Protein AF-A0A133NJ30-F1 (afdb_monomer)

Mean predicted aligned error: 3.92 Å

InterPro domains:
  IPR008638 Filamentous haemagglutinin FhaB/tRNA nuclease CdiA-like, TPS domain [PF05860] (6-81)
  IPR011050 Pectin lyase fold/virulence factor [SSF51126] (1-89)
  IPR012334 Pectin lyase fold [G3DSA:2.160.20.10] (1-97)

Nearest PDB structures (foldseek):
  5kkd-assembly1_B  TM=2.694E-01  e=3.404E+00  Proteus mirabilis
  4i84-assembly1_A  TM=3.496E-01  e=7.473E+00  Haemophilus influenzae Rd KW20

pLDDT: mean 90.93, std 6.62, range [60.97, 97.69]

Organism: Fusobacterium nucleatum (NCBI:txid851)

Radius of gyration: 12.82 Å; Cα contacts (8 Å, |Δi|>4): 287; chains: 1; bounding box: 30×23×34 Å

Solvent-accessible surface area (backbone atoms only — not comparable to full-atom values): 4988 Å² total; per-residue (Å²): 100,68,50,76,48,63,70,43,78,47,78,41,43,36,57,45,64,48,99,86,71,46,79,78,44,81,44,57,81,42,64,41,51,48,81,33,56,89,41,41,33,40,41,20,36,26,33,38,39,37,21,50,0,52,66,4,22,36,37,26,64,28,46,39,36,14,68,77,29,51,26,38,39,38,20,34,2,55,71,46,70,64,43,79,47,45,78,37,77,48,79,45,59,34,87,74,135

Secondary structure (DSSP, 8-state):
--EEEEEEEEEESSEEE-TTS-EEEE---S---EE-TTS--EEEEEEEEEE-STT--EEEEEEEEESSSEEEEEESS-EEEEEEE-SEEEEEE----

Sequence (97 aa):
GNVVTNDLKVVTGSSKIDKKGNITEKNAKGDIAIDARNLGGMYANRIKIISTDKGAGVNSDAFIVSKNSKLEITADGKIKVNKVQGKGIDIKGKEYE

Foldseek 3Di:
DEAEEAEEAAEDDDFDADPVRDGPGADQPDQDAAACQVPEEYEYLEAAAYARHAQHEYAYLYEYEHEEDEHEHAHNHDYHYNYYYYPHYHYYYHHDD

Structure (mmCIF, N/CA/C/O backbone):
data_AF-A0A133NJ30-F1
#
_entry.id   AF-A0A133NJ30-F1
#
loop_
_atom_site.group_PDB
_atom_site.id
_atom_site.type_symbol
_atom_site.label_atom_id
_atom_site.label_alt_id
_atom_site.label_comp_id
_atom_site.label_asym_id
_atom_site.label_entity_id
_atom_site.label_seq_id
_atom_site.pdbx_PDB_ins_code
_atom_site.Cartn_x
_atom_site.Cartn_y
_atom_site.Cartn_z
_atom_site.occupancy
_atom_site.B_iso_or_equiv
_atom_site.auth_seq_id
_atom_site.auth_comp_id
_atom_site.auth_asym_id
_atom_site.auth_atom_id
_atom_site.pdbx_PDB_model_num
ATOM 1 N N . GLY A 1 1 ? -12.849 -10.378 -1.437 1.00 85.44 1 GLY A N 1
ATOM 2 C CA . GLY A 1 1 ? -12.404 -10.715 -0.064 1.00 85.44 1 GLY A CA 1
ATOM 3 C C . GLY A 1 1 ? -11.658 -9.541 0.538 1.00 85.44 1 GLY A C 1
ATOM 4 O O . GLY A 1 1 ? -11.174 -8.728 -0.230 1.00 85.44 1 GLY A O 1
ATOM 5 N N . ASN A 1 2 ? -11.577 -9.425 1.865 1.00 91.69 2 ASN A N 1
ATOM 6 C CA . ASN A 1 2 ? -11.006 -8.245 2.531 1.00 91.69 2 ASN A CA 1
ATOM 7 C C . ASN A 1 2 ? -9.643 -8.548 3.159 1.00 91.69 2 ASN A C 1
ATOM 9 O O . ASN A 1 2 ? -9.432 -9.648 3.668 1.00 91.69 2 ASN A O 1
ATOM 13 N N . VAL A 1 3 ? -8.762 -7.549 3.194 1.00 93.12 3 VAL A N 1
ATOM 14 C CA . VAL A 1 3 ? -7.540 -7.581 4.006 1.00 93.12 3 VAL A CA 1
ATOM 15 C C . VAL A 1 3 ? -7.826 -6.850 5.310 1.00 93.12 3 VAL A C 1
ATOM 17 O O . VAL A 1 3 ? -8.142 -5.659 5.297 1.00 93.12 3 VAL A O 1
ATOM 20 N N . VAL A 1 4 ? -7.724 -7.559 6.435 1.00 95.50 4 V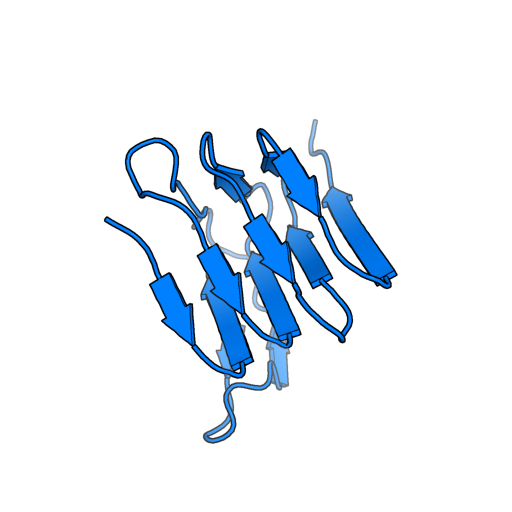AL A N 1
ATOM 21 C CA . VAL A 1 4 ? -7.955 -7.003 7.774 1.00 95.50 4 VAL A CA 1
ATOM 22 C C . VAL A 1 4 ? -6.738 -7.286 8.647 1.00 95.50 4 VAL A C 1
ATOM 24 O O . VAL A 1 4 ? -6.365 -8.438 8.836 1.00 95.50 4 VAL A O 1
ATOM 27 N N . THR A 1 5 ? -6.099 -6.237 9.158 1.00 95.94 5 THR A N 1
ATOM 28 C CA . THR A 1 5 ? -4.871 -6.338 9.969 1.00 95.94 5 THR A CA 1
ATOM 29 C C . THR A 1 5 ? -4.750 -5.140 10.915 1.00 95.94 5 THR A C 1
ATOM 31 O O . THR A 1 5 ? -5.494 -4.171 10.790 1.00 95.94 5 THR A O 1
ATOM 34 N N . ASN A 1 6 ? -3.821 -5.168 11.873 1.00 96.81 6 ASN A N 1
ATOM 35 C CA . ASN A 1 6 ? -3.499 -3.977 12.661 1.00 96.81 6 ASN A CA 1
ATOM 36 C C . ASN A 1 6 ? -2.700 -2.963 11.827 1.00 96.81 6 ASN A C 1
ATOM 38 O O . ASN A 1 6 ? -3.099 -1.810 11.696 1.00 96.81 6 ASN A O 1
ATOM 42 N N . ASP A 1 7 ? -1.622 -3.402 11.187 1.00 95.12 7 ASP A N 1
ATOM 43 C CA . ASP A 1 7 ? -0.796 -2.571 10.314 1.00 95.12 7 ASP A CA 1
ATOM 44 C C . ASP A 1 7 ? -0.723 -3.218 8.931 1.00 95.12 7 ASP A C 1
ATOM 46 O O . ASP A 1 7 ? -0.378 -4.394 8.801 1.00 95.12 7 ASP A O 1
ATOM 50 N N . LEU A 1 8 ? -1.054 -2.448 7.893 1.00 94.75 8 LEU A N 1
ATOM 51 C CA . LEU A 1 8 ? -0.913 -2.860 6.501 1.00 94.75 8 LEU A CA 1
ATOM 52 C C . LEU A 1 8 ? 0.182 -2.027 5.840 1.00 94.75 8 LEU A C 1
ATOM 54 O O . LEU A 1 8 ? 0.038 -0.813 5.695 1.00 94.75 8 LEU A O 1
ATOM 58 N N . LYS A 1 9 ? 1.261 -2.685 5.415 1.00 94.62 9 LYS A N 1
ATOM 59 C CA . LYS A 1 9 ? 2.322 -2.079 4.609 1.00 94.62 9 LYS A CA 1
ATOM 60 C C . LYS A 1 9 ? 2.488 -2.871 3.321 1.00 94.62 9 LYS A C 1
ATOM 62 O O . LYS A 1 9 ? 2.839 -4.045 3.370 1.00 94.62 9 LYS A O 1
ATOM 67 N N . VAL A 1 10 ? 2.257 -2.219 2.190 1.00 92.88 10 VAL A N 1
ATOM 68 C CA . VAL A 1 10 ? 2.446 -2.789 0.854 1.00 92.88 10 VAL A CA 1
ATOM 69 C C . VAL A 1 10 ? 3.502 -1.960 0.141 1.00 92.88 10 VAL A C 1
ATOM 71 O O . VAL A 1 10 ? 3.371 -0.740 0.053 1.00 92.88 10 VAL A O 1
ATOM 74 N N . VAL A 1 11 ? 4.558 -2.615 -0.334 1.00 91.69 11 VAL A N 1
ATOM 75 C CA . VAL A 1 11 ? 5.614 -1.992 -1.137 1.00 91.69 11 VAL A CA 1
ATOM 76 C C . VAL A 1 11 ? 5.749 -2.789 -2.425 1.00 91.69 11 VAL A C 1
ATOM 78 O O . VAL A 1 11 ? 5.970 -3.997 -2.369 1.00 91.69 11 VAL A O 1
ATOM 81 N N . THR A 1 12 ? 5.599 -2.121 -3.563 1.00 89.69 12 THR A N 1
ATOM 82 C CA . THR A 1 12 ? 5.785 -2.695 -4.898 1.00 89.69 12 THR A CA 1
ATOM 83 C C . THR A 1 12 ? 6.781 -1.873 -5.700 1.00 89.69 12 THR A C 1
ATOM 85 O O . THR A 1 12 ? 7.060 -0.711 -5.388 1.00 89.69 12 THR A O 1
ATOM 88 N N . GLY A 1 13 ? 7.308 -2.495 -6.748 1.00 89.19 13 GLY A N 1
ATOM 89 C CA . GLY A 1 13 ? 8.359 -1.925 -7.570 1.00 89.19 13 GLY A CA 1
ATOM 90 C C . GLY A 1 13 ? 9.759 -2.237 -7.064 1.00 89.19 13 GLY A C 1
ATOM 91 O O . GLY A 1 13 ? 9.979 -2.942 -6.075 1.00 89.19 13 GLY A O 1
ATOM 92 N N . SER A 1 14 ? 10.725 -1.717 -7.797 1.00 89.44 14 SER A N 1
ATOM 93 C CA . SER A 1 14 ? 12.139 -2.001 -7.645 1.00 89.44 14 SER A CA 1
ATOM 94 C C . SER A 1 14 ? 12.726 -1.154 -6.512 1.00 89.44 14 SER A C 1
ATOM 96 O O . SER A 1 14 ? 12.995 0.041 -6.649 1.00 89.44 14 SER A O 1
ATOM 98 N N . SER A 1 15 ? 12.912 -1.777 -5.349 1.00 88.75 15 SER A N 1
ATOM 99 C CA . SER A 1 15 ? 13.471 -1.157 -4.142 1.00 88.75 15 SER A CA 1
ATOM 100 C C . SER A 1 15 ? 14.261 -2.169 -3.314 1.00 88.75 15 SER A C 1
ATOM 102 O O . SER A 1 15 ? 13.936 -3.355 -3.304 1.00 88.75 15 SER A O 1
ATOM 104 N N . LYS A 1 16 ? 15.271 -1.707 -2.565 1.00 89.88 16 LYS A N 1
ATOM 105 C CA . LYS A 1 16 ? 15.881 -2.509 -1.492 1.00 89.88 16 LYS A CA 1
ATOM 106 C C . LYS A 1 16 ? 15.069 -2.333 -0.217 1.00 89.88 16 LYS A C 1
ATOM 108 O O . LYS A 1 16 ? 14.755 -1.207 0.175 1.00 89.88 16 LYS A O 1
ATOM 113 N N . ILE A 1 17 ? 14.729 -3.454 0.410 1.00 90.50 17 ILE A N 1
ATOM 114 C CA . ILE A 1 17 ? 13.869 -3.502 1.590 1.00 90.50 17 ILE A CA 1
ATOM 115 C C . ILE A 1 17 ? 14.614 -4.224 2.716 1.00 90.50 17 ILE A C 1
ATOM 117 O O . ILE A 1 17 ? 15.164 -5.305 2.508 1.00 90.50 17 ILE A O 1
ATOM 121 N N . ASP A 1 18 ? 14.660 -3.621 3.905 1.00 91.75 18 ASP A N 1
ATOM 122 C CA . ASP A 1 18 ? 15.240 -4.259 5.090 1.00 91.75 18 ASP A CA 1
ATOM 123 C C . ASP A 1 18 ? 14.320 -5.357 5.668 1.00 91.75 18 ASP A C 1
ATOM 125 O O . ASP A 1 18 ? 13.155 -5.503 5.297 1.00 91.75 18 ASP A O 1
ATOM 129 N N . LYS A 1 19 ? 14.810 -6.121 6.653 1.00 89.12 19 LYS A N 1
ATOM 130 C CA . LYS A 1 19 ? 14.007 -7.161 7.332 1.00 89.12 19 LYS A CA 1
ATOM 131 C C . LYS A 1 19 ? 12.774 -6.617 8.074 1.00 89.12 19 LYS A C 1
ATOM 133 O O . LYS A 1 19 ? 11.909 -7.393 8.460 1.00 89.12 19 LYS A O 1
ATOM 138 N N . LYS A 1 20 ? 12.698 -5.303 8.302 1.00 86.25 20 LYS A N 1
ATOM 139 C CA . LYS A 1 20 ? 11.571 -4.603 8.940 1.00 86.25 20 LYS A CA 1
ATOM 140 C C . LYS A 1 20 ? 10.596 -4.031 7.896 1.00 86.25 20 LYS A C 1
ATOM 142 O O . LYS A 1 20 ? 9.653 -3.324 8.252 1.00 86.25 20 LYS A O 1
ATOM 147 N N . GLY A 1 21 ? 10.814 -4.313 6.611 1.00 83.81 21 GLY A N 1
ATOM 148 C CA . GLY A 1 21 ? 9.978 -3.856 5.510 1.00 83.81 21 GLY A CA 1
ATOM 149 C C . GLY A 1 21 ? 10.214 -2.400 5.103 1.00 83.81 21 GLY A C 1
ATOM 150 O O . GLY A 1 21 ? 9.368 -1.830 4.417 1.00 83.81 21 GLY A O 1
ATOM 151 N N . ASN A 1 22 ? 11.272 -1.728 5.565 1.00 89.38 22 ASN A N 1
ATOM 152 C CA . ASN A 1 22 ? 11.579 -0.338 5.209 1.00 89.38 22 ASN A CA 1
ATOM 153 C C . ASN A 1 22 ? 12.369 -0.249 3.911 1.00 89.38 22 ASN A C 1
ATOM 155 O O . ASN A 1 22 ? 13.270 -1.045 3.676 1.00 89.38 22 ASN A O 1
ATOM 159 N N . ILE A 1 23 ? 12.054 0.766 3.108 1.00 89.81 23 ILE A N 1
ATOM 160 C CA . ILE A 1 23 ? 12.793 1.072 1.886 1.00 89.81 23 ILE A CA 1
ATOM 161 C C . ILE A 1 23 ? 14.123 1.709 2.287 1.00 89.81 23 ILE A C 1
ATOM 163 O O . ILE A 1 23 ? 14.125 2.774 2.906 1.00 89.81 23 ILE A O 1
ATOM 167 N N . THR A 1 24 ? 15.230 1.065 1.933 1.00 91.94 24 THR A N 1
ATOM 168 C CA . THR A 1 24 ? 16.592 1.575 2.157 1.00 91.94 24 THR A CA 1
ATOM 169 C C . THR A 1 24 ? 17.189 2.199 0.899 1.00 91.94 24 THR A C 1
ATOM 171 O O . THR A 1 24 ? 18.060 3.055 0.996 1.00 91.94 24 THR A O 1
ATOM 174 N N . GLU A 1 25 ? 16.688 1.824 -0.279 1.00 88.69 25 GLU A N 1
ATOM 175 C CA . GLU A 1 25 ? 17.108 2.362 -1.573 1.00 88.69 25 GLU A CA 1
ATOM 176 C C . GLU A 1 25 ? 15.963 2.215 -2.584 1.00 88.69 25 GLU A C 1
ATOM 178 O O . GLU A 1 25 ? 15.330 1.157 -2.639 1.00 88.69 25 GLU A O 1
ATOM 183 N N . LYS A 1 26 ? 15.697 3.253 -3.386 1.00 82.75 26 LYS A N 1
ATOM 184 C CA . LYS A 1 26 ? 14.716 3.208 -4.484 1.00 82.75 26 LYS A CA 1
ATOM 185 C C . LYS A 1 26 ? 15.445 3.031 -5.809 1.00 82.75 26 LYS A C 1
ATOM 187 O O . LYS A 1 26 ? 16.326 3.826 -6.120 1.00 82.75 26 LYS A O 1
ATOM 192 N N . ASN A 1 27 ? 15.037 2.048 -6.601 1.00 79.00 27 ASN A N 1
ATOM 193 C CA . ASN A 1 27 ? 15.614 1.749 -7.906 1.00 79.00 27 ASN A CA 1
ATOM 194 C C . ASN A 1 27 ? 14.521 1.802 -8.976 1.00 79.00 27 ASN A C 1
ATOM 196 O O . ASN A 1 27 ? 14.120 0.765 -9.468 1.00 79.00 27 ASN A O 1
ATOM 200 N N . ALA A 1 28 ? 14.032 2.991 -9.341 1.00 73.62 28 ALA A N 1
ATOM 201 C CA . ALA A 1 28 ? 12.877 3.191 -10.232 1.00 73.62 28 ALA A CA 1
ATOM 202 C C . ALA A 1 28 ? 13.147 2.810 -11.711 1.00 73.62 28 ALA A C 1
ATOM 204 O O . ALA A 1 28 ? 13.187 3.671 -12.589 1.00 73.62 28 ALA A O 1
ATOM 205 N N . LYS A 1 29 ? 13.396 1.524 -11.975 1.00 75.19 29 LYS A N 1
ATOM 206 C CA . LYS A 1 29 ? 13.713 0.960 -13.298 1.00 75.19 29 LYS A CA 1
ATOM 207 C C . LYS A 1 29 ? 12.645 -0.003 -13.833 1.00 75.19 29 LYS A C 1
ATOM 209 O O . LYS A 1 29 ? 12.828 -0.513 -14.933 1.00 75.19 29 LYS A O 1
ATOM 214 N N . GLY A 1 30 ? 11.588 -0.281 -13.070 1.00 74.94 30 GLY A N 1
ATOM 215 C CA . GLY A 1 30 ? 10.457 -1.102 -13.512 1.00 74.94 30 GLY A CA 1
ATOM 216 C C . GLY A 1 30 ? 9.159 -0.304 -13.616 1.00 74.94 30 GLY A C 1
ATOM 217 O O . GLY A 1 30 ? 9.164 0.895 -13.340 1.00 74.94 30 GLY A O 1
ATOM 218 N N . ASP A 1 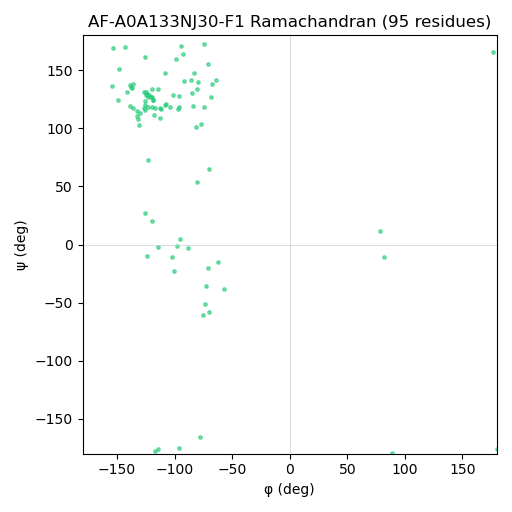31 ? 8.073 -1.017 -13.937 1.00 79.56 31 ASP A N 1
ATOM 219 C CA . ASP A 1 31 ? 6.708 -0.491 -14.116 1.00 79.56 31 ASP A CA 1
ATOM 220 C C . ASP A 1 31 ? 5.673 -1.226 -13.224 1.00 79.56 31 ASP A C 1
ATOM 222 O O . ASP A 1 31 ? 4.494 -1.355 -13.569 1.00 79.56 31 ASP A O 1
ATOM 226 N N . ILE A 1 32 ? 6.087 -1.780 -12.075 1.00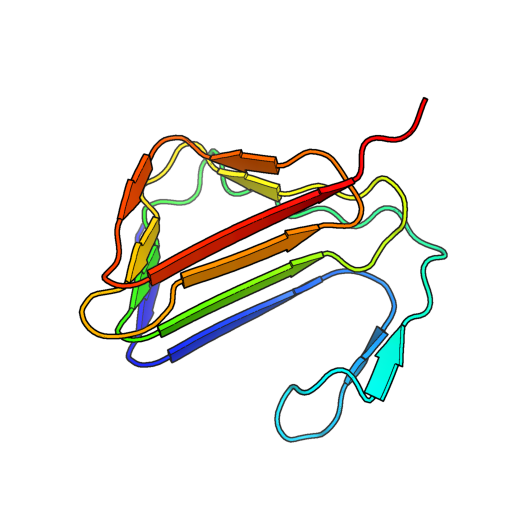 85.00 32 ILE A N 1
ATOM 227 C CA . ILE A 1 32 ? 5.212 -2.640 -11.255 1.00 85.00 32 ILE A CA 1
ATOM 228 C C . ILE A 1 32 ? 4.199 -1.813 -10.450 1.00 85.00 32 ILE A C 1
ATOM 230 O O . ILE A 1 32 ? 4.514 -1.262 -9.391 1.00 85.00 32 ILE A O 1
ATOM 234 N N . ALA A 1 33 ? 2.950 -1.804 -10.918 1.00 85.81 33 ALA A N 1
ATOM 235 C CA . ALA A 1 33 ? 1.813 -1.149 -10.273 1.00 85.81 33 ALA A CA 1
ATOM 236 C C . ALA A 1 33 ? 1.016 -2.079 -9.333 1.00 85.81 33 ALA A C 1
ATOM 238 O O . ALA A 1 33 ? 1.100 -3.306 -9.408 1.00 85.81 33 ALA A O 1
ATOM 239 N N . ILE A 1 34 ? 0.186 -1.481 -8.474 1.00 88.19 34 ILE A N 1
ATOM 240 C CA . ILE A 1 34 ? -0.811 -2.200 -7.666 1.00 88.19 34 ILE A CA 1
ATOM 241 C C . ILE A 1 34 ? -2.162 -2.126 -8.376 1.00 88.19 34 ILE A C 1
ATOM 243 O O . ILE A 1 34 ? -2.732 -1.041 -8.480 1.00 88.19 34 ILE A O 1
ATOM 247 N N . ASP A 1 35 ? -2.705 -3.268 -8.800 1.00 89.12 35 ASP A N 1
ATOM 248 C CA . ASP A 1 35 ? -4.091 -3.385 -9.267 1.00 89.12 35 ASP A CA 1
ATOM 249 C C . ASP A 1 35 ? -4.908 -4.244 -8.297 1.00 89.12 35 ASP A C 1
ATOM 251 O O . ASP A 1 35 ? -4.726 -5.454 -8.170 1.00 89.12 35 ASP A O 1
ATOM 255 N N . ALA A 1 36 ? -5.801 -3.575 -7.584 1.00 83.31 36 ALA A N 1
ATOM 256 C CA . ALA A 1 36 ? -6.685 -4.111 -6.570 1.00 83.31 36 ALA A CA 1
ATOM 257 C C . ALA A 1 36 ? -8.163 -3.891 -6.930 1.00 83.31 36 ALA A C 1
ATOM 259 O O . ALA A 1 36 ? -9.016 -3.948 -6.049 1.00 83.31 36 ALA A O 1
ATOM 260 N N . ARG A 1 37 ? -8.498 -3.644 -8.207 1.00 86.69 37 ARG A N 1
ATOM 261 C CA . ARG A 1 37 ? -9.888 -3.394 -8.644 1.00 86.69 37 ARG A CA 1
ATOM 262 C C . ARG A 1 37 ? -10.855 -4.523 -8.300 1.00 86.69 37 ARG A C 1
ATOM 264 O O . ARG A 1 37 ? -11.974 -4.268 -7.873 1.00 86.69 37 ARG A O 1
ATOM 271 N N . ASN A 1 38 ? -10.388 -5.763 -8.427 1.00 84.50 38 ASN A N 1
ATOM 272 C CA . ASN A 1 38 ? -11.172 -6.962 -8.116 1.00 84.50 38 ASN A CA 1
ATOM 273 C C . ASN A 1 38 ? -10.874 -7.521 -6.715 1.00 84.50 38 ASN A C 1
ATOM 275 O O . ASN A 1 38 ? -11.448 -8.534 -6.306 1.00 84.50 38 ASN A O 1
ATOM 279 N N . LEU A 1 39 ? -9.957 -6.889 -5.978 1.00 78.38 39 LEU A N 1
ATOM 280 C CA . LEU A 1 39 ? -9.702 -7.217 -4.582 1.00 78.38 39 LEU A CA 1
ATOM 281 C C . LEU A 1 39 ? -10.735 -6.472 -3.729 1.00 78.38 39 LEU A C 1
ATOM 283 O O . LEU A 1 39 ? -11.204 -5.403 -4.101 1.00 78.38 39 LEU A O 1
ATOM 287 N N . GLY A 1 40 ? -11.156 -7.052 -2.605 1.00 86.56 40 GLY A N 1
ATOM 288 C CA . GLY A 1 40 ? -12.074 -6.352 -1.702 1.00 86.56 40 GLY A CA 1
ATOM 289 C C . GLY A 1 40 ? -11.346 -5.311 -0.853 1.00 86.56 40 GLY A C 1
ATOM 290 O O . GLY A 1 40 ? -10.210 -4.929 -1.127 1.00 86.56 40 GLY A O 1
ATOM 291 N N . GLY A 1 41 ? -12.018 -4.827 0.190 1.00 94.19 41 GLY A N 1
ATOM 292 C CA . GLY A 1 41 ? -11.531 -3.683 0.954 1.00 94.19 41 GLY A CA 1
ATOM 293 C C . GLY A 1 41 ? -10.307 -3.987 1.820 1.00 94.19 41 GLY A C 1
ATOM 294 O O . GLY A 1 41 ? -10.079 -5.116 2.262 1.00 94.19 41 GLY A O 1
ATOM 295 N N . MET A 1 42 ? -9.543 -2.937 2.100 1.00 95.56 42 MET A N 1
ATOM 296 C CA . MET A 1 42 ? -8.404 -2.941 3.011 1.00 95.56 42 MET A CA 1
ATOM 297 C C . MET A 1 42 ? -8.780 -2.187 4.283 1.00 95.56 42 MET A C 1
ATOM 299 O O . MET A 1 42 ? -9.104 -1.002 4.230 1.00 95.56 42 MET A O 1
ATOM 303 N N . TYR A 1 43 ? -8.718 -2.857 5.430 1.00 96.31 43 TYR A N 1
ATOM 304 C CA . TYR A 1 43 ? -9.115 -2.295 6.719 1.00 96.31 43 TYR A CA 1
ATOM 305 C C . TYR A 1 43 ? -8.010 -2.522 7.746 1.00 96.31 43 TYR A C 1
ATOM 307 O O . TYR A 1 43 ? -7.749 -3.659 8.140 1.00 96.31 43 TYR A O 1
ATOM 315 N N . ALA A 1 44 ? -7.372 -1.447 8.209 1.00 97.06 44 ALA A N 1
ATOM 316 C CA . ALA A 1 44 ? -6.324 -1.551 9.221 1.00 97.06 44 ALA A CA 1
ATOM 317 C C . ALA A 1 44 ? -6.334 -0.402 10.229 1.00 97.06 44 ALA A C 1
ATOM 319 O O . ALA A 1 44 ? -7.054 0.582 10.071 1.00 97.06 44 ALA A O 1
ATOM 320 N N . ASN A 1 45 ? -5.549 -0.516 11.301 1.00 97.00 45 ASN A N 1
ATOM 321 C CA . ASN A 1 45 ? -5.304 0.613 12.196 1.00 97.00 45 ASN A CA 1
ATOM 322 C C . ASN A 1 45 ? -4.384 1.657 11.547 1.00 97.00 45 ASN A C 1
ATOM 324 O O . ASN A 1 45 ? -4.599 2.848 11.766 1.00 97.00 45 ASN A O 1
ATOM 328 N N . ARG A 1 46 ? -3.403 1.208 10.752 1.00 96.12 46 ARG A N 1
ATOM 329 C CA . ARG A 1 46 ? -2.494 2.021 9.929 1.00 96.12 46 ARG A CA 1
ATOM 330 C C . ARG A 1 46 ? -2.341 1.384 8.549 1.00 96.12 46 ARG A C 1
ATOM 332 O O . ARG A 1 46 ? -2.166 0.171 8.456 1.00 96.12 46 ARG A O 1
ATOM 339 N N . ILE A 1 47 ? -2.356 2.199 7.494 1.00 96.81 47 ILE A N 1
ATOM 340 C CA . ILE A 1 47 ? -2.162 1.740 6.111 1.00 96.81 47 ILE A CA 1
ATOM 341 C C . ILE A 1 47 ? -1.041 2.545 5.457 1.00 96.81 47 ILE A C 1
ATOM 343 O O . ILE A 1 47 ? -1.050 3.774 5.508 1.00 96.81 47 ILE A O 1
ATOM 347 N N . LYS A 1 48 ? -0.100 1.852 4.813 1.00 96.00 48 LYS A N 1
ATOM 348 C CA . LYS A 1 48 ? 0.934 2.444 3.964 1.00 96.00 48 LYS A CA 1
ATOM 349 C C . LYS A 1 48 ? 1.086 1.643 2.676 1.00 96.00 48 LYS A C 1
ATOM 351 O O . LYS A 1 48 ? 1.463 0.476 2.717 1.00 96.00 48 LYS A O 1
ATOM 356 N N . ILE A 1 49 ? 0.818 2.278 1.545 1.00 95.31 49 ILE A N 1
ATOM 357 C CA . ILE A 1 49 ? 0.928 1.694 0.209 1.00 95.31 49 ILE A CA 1
ATOM 358 C C . ILE A 1 49 ? 1.973 2.494 -0.566 1.00 95.31 49 ILE A C 1
ATOM 360 O O . ILE A 1 49 ? 1.873 3.716 -0.652 1.00 95.31 49 ILE A O 1
ATOM 364 N N . ILE A 1 50 ? 2.997 1.822 -1.089 1.00 94.00 50 ILE A N 1
ATOM 365 C CA . ILE A 1 50 ? 4.128 2.459 -1.765 1.00 94.00 50 ILE A CA 1
ATOM 366 C C . ILE A 1 50 ? 4.408 1.743 -3.086 1.00 94.00 50 ILE A C 1
ATOM 368 O O . ILE A 1 50 ? 4.846 0.599 -3.069 1.00 94.00 50 ILE A O 1
ATOM 372 N N . SER A 1 51 ? 4.214 2.439 -4.203 1.00 92.81 51 SER A N 1
ATOM 373 C CA . SER A 1 51 ? 4.704 2.037 -5.525 1.00 92.81 51 SER A CA 1
ATOM 374 C C . SER A 1 51 ? 5.928 2.886 -5.874 1.00 92.81 51 SER A C 1
ATOM 376 O O . SER A 1 51 ? 5.842 4.118 -5.881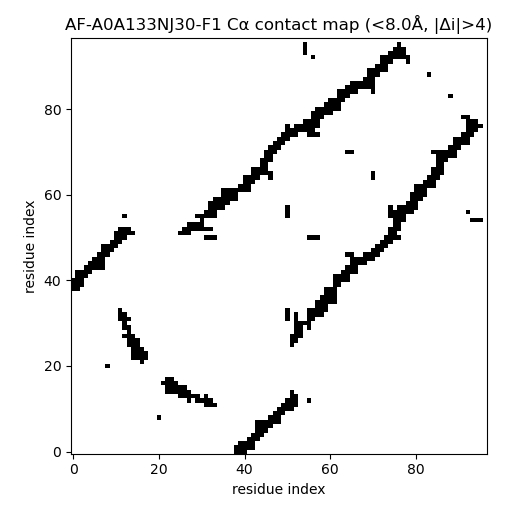 1.00 92.81 51 SER A O 1
ATOM 378 N N . THR A 1 52 ? 7.090 2.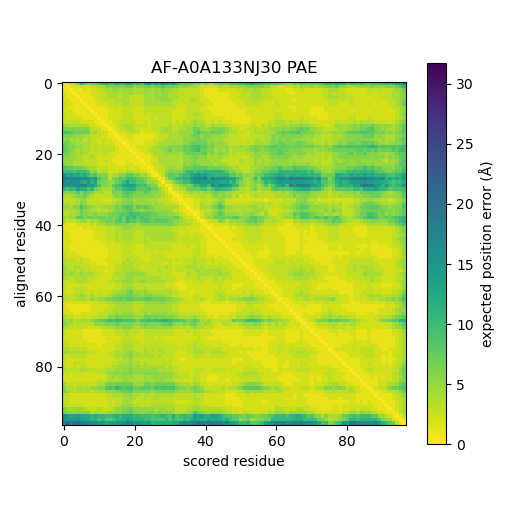258 -6.071 1.00 91.56 52 THR A N 1
ATOM 379 C CA . THR A 1 52 ? 8.370 2.978 -6.251 1.00 91.56 52 THR A CA 1
ATOM 380 C C . THR A 1 52 ? 8.862 3.071 -7.686 1.00 91.56 52 THR A C 1
ATOM 382 O O . THR A 1 52 ? 9.839 3.769 -7.941 1.00 91.56 52 THR A O 1
ATOM 385 N N . ASP A 1 53 ? 8.233 2.330 -8.584 1.00 91.50 53 ASP A N 1
ATOM 386 C CA . ASP A 1 53 ? 8.600 2.237 -9.989 1.00 91.50 53 ASP A CA 1
ATOM 387 C C . ASP A 1 53 ? 8.081 3.445 -10.775 1.00 91.50 53 ASP A C 1
ATOM 389 O O . ASP A 1 53 ? 6.972 3.914 -10.524 1.00 91.50 53 ASP A O 1
ATOM 393 N N . LYS A 1 54 ? 8.891 3.972 -11.702 1.00 90.38 54 LYS A N 1
ATOM 394 C CA . LYS A 1 54 ? 8.564 5.180 -12.471 1.00 90.38 54 LYS A CA 1
ATOM 395 C C . LYS A 1 54 ? 7.396 4.873 -13.411 1.00 90.38 54 LYS A C 1
ATOM 397 O O . LYS A 1 54 ? 7.467 3.9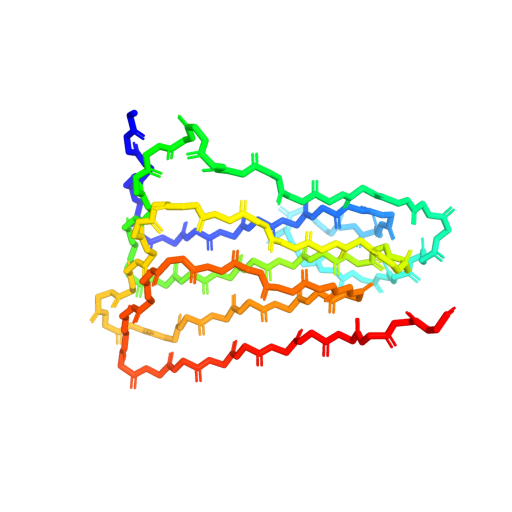35 -14.182 1.00 90.38 54 LYS A O 1
ATOM 402 N N . GLY A 1 55 ? 6.336 5.669 -13.371 1.00 88.75 55 GLY A N 1
ATOM 403 C CA . GLY A 1 55 ? 5.092 5.410 -14.102 1.00 88.75 55 GLY A CA 1
ATOM 404 C C . GLY A 1 55 ? 4.143 4.421 -13.410 1.00 88.75 55 GLY A C 1
ATOM 405 O O . GLY A 1 55 ? 2.977 4.327 -13.800 1.00 88.75 55 GLY A O 1
ATOM 406 N N . ALA A 1 56 ? 4.575 3.724 -12.354 1.00 91.06 56 ALA A N 1
ATOM 407 C CA . ALA A 1 56 ? 3.783 2.684 -11.713 1.00 91.06 56 ALA A CA 1
ATOM 408 C C . ALA A 1 56 ? 2.793 3.240 -10.681 1.00 91.06 56 ALA A C 1
ATOM 410 O O . ALA A 1 56 ? 3.156 3.827 -9.657 1.00 91.06 56 ALA A O 1
ATOM 411 N N . GLY A 1 57 ? 1.510 2.997 -10.938 1.00 93.31 57 GLY A N 1
ATOM 412 C CA . GLY A 1 57 ? 0.397 3.523 -10.158 1.00 93.31 57 GLY A CA 1
ATOM 413 C C . GLY A 1 57 ? -0.174 2.604 -9.073 1.00 93.31 57 GLY A C 1
ATOM 414 O O . GLY A 1 57 ? 0.294 1.493 -8.822 1.00 93.31 57 GLY A O 1
ATOM 415 N N . VAL A 1 58 ? -1.256 3.079 -8.457 1.00 94.81 58 VAL A N 1
ATOM 416 C CA . VAL A 1 58 ? -2.134 2.304 -7.565 1.00 94.81 58 VAL A CA 1
ATOM 417 C C . VAL A 1 58 ? -3.555 2.407 -8.101 1.00 94.81 58 VAL A C 1
ATOM 419 O O . VAL A 1 58 ? -4.033 3.510 -8.336 1.00 94.81 58 VAL A O 1
ATOM 422 N N . ASN A 1 59 ? -4.241 1.284 -8.277 1.00 94.88 59 ASN A N 1
ATOM 423 C CA . ASN A 1 59 ? -5.594 1.219 -8.816 1.00 94.88 59 ASN A CA 1
ATOM 424 C C . ASN A 1 59 ? -6.466 0.311 -7.941 1.00 94.88 59 ASN A C 1
ATOM 426 O O . ASN A 1 59 ? -6.247 -0.892 -7.898 1.00 94.88 59 ASN A O 1
ATOM 430 N N . SER A 1 60 ? -7.437 0.867 -7.220 1.00 93.56 60 SER A N 1
ATOM 431 C CA . SER A 1 60 ? -8.322 0.124 -6.317 1.00 93.56 60 SER A CA 1
ATOM 432 C C . SER A 1 60 ? -9.755 0.625 -6.428 1.00 93.56 60 SER A C 1
ATOM 434 O O . SER A 1 60 ? -10.048 1.763 -6.066 1.00 93.56 60 SER A O 1
ATOM 436 N N . ASP A 1 61 ? -10.674 -0.256 -6.815 1.00 93.56 61 ASP A N 1
ATOM 437 C CA . ASP A 1 61 ? -12.110 0.048 -6.822 1.00 93.56 61 ASP A CA 1
ATOM 438 C C . ASP A 1 61 ? -12.777 -0.276 -5.463 1.00 93.56 61 ASP A C 1
ATOM 440 O O . ASP A 1 61 ? -13.952 0.021 -5.245 1.00 93.56 61 ASP A O 1
ATOM 444 N N . ALA A 1 62 ? -12.018 -0.821 -4.504 1.00 92.44 62 ALA A N 1
ATOM 445 C CA . ALA A 1 62 ? -12.481 -1.134 -3.155 1.00 92.44 62 ALA A CA 1
ATOM 446 C C . ALA A 1 62 ? -12.204 -0.025 -2.122 1.00 92.44 62 ALA A C 1
ATOM 448 O O . ALA A 1 62 ? -11.487 0.945 -2.378 1.00 92.44 62 ALA A O 1
ATOM 449 N N . PHE A 1 63 ? -12.782 -0.181 -0.925 1.00 95.00 63 PHE A N 1
ATOM 450 C CA . PHE A 1 63 ? -12.615 0.758 0.187 1.00 95.00 63 PHE A CA 1
ATOM 451 C C . PHE A 1 63 ? -11.290 0.526 0.914 1.00 95.00 63 PHE A C 1
ATOM 453 O O . PHE A 1 63 ? -10.961 -0.605 1.270 1.00 95.00 63 PHE A O 1
ATOM 460 N N . ILE A 1 64 ? -10.567 1.609 1.195 1.00 96.50 64 ILE A N 1
ATOM 461 C CA . ILE A 1 64 ? -9.319 1.595 1.961 1.00 96.50 64 ILE A CA 1
ATOM 462 C C . ILE A 1 64 ? -9.531 2.422 3.229 1.00 96.50 64 ILE A C 1
ATOM 464 O O . ILE A 1 64 ? -9.713 3.639 3.170 1.00 96.50 64 ILE A O 1
ATOM 468 N N . VAL A 1 65 ? -9.547 1.763 4.385 1.00 97.12 65 VAL A N 1
ATOM 469 C CA . VAL A 1 65 ? -9.945 2.370 5.658 1.00 97.12 65 VAL A CA 1
ATOM 470 C C . VAL A 1 65 ? -8.873 2.169 6.722 1.00 97.12 65 VAL A C 1
ATOM 472 O O . VAL A 1 65 ? -8.593 1.049 7.150 1.00 97.12 65 VAL A O 1
ATOM 475 N N . SER A 1 66 ? -8.323 3.281 7.201 1.00 97.44 66 SER A N 1
ATOM 476 C CA . SER A 1 66 ? -7.515 3.344 8.414 1.00 97.44 66 SER A CA 1
ATOM 477 C C . SER A 1 66 ? -8.386 3.770 9.598 1.00 97.44 66 SER A C 1
ATOM 479 O O . SER A 1 66 ? -9.077 4.784 9.522 1.00 97.44 66 SER A O 1
ATOM 481 N N . LYS A 1 67 ? -8.377 3.015 10.701 1.00 93.75 67 LYS A N 1
ATOM 482 C CA . LYS A 1 67 ? -9.253 3.284 11.856 1.00 93.75 67 LYS A CA 1
ATOM 483 C C . LYS A 1 67 ? -8.782 4.475 12.690 1.00 93.75 67 LYS A C 1
ATOM 485 O O . LYS A 1 67 ? -9.513 5.453 12.828 1.00 93.75 67 LYS A O 1
ATOM 490 N N . ASN A 1 68 ? -7.573 4.399 13.252 1.00 89.38 68 ASN A N 1
ATOM 491 C CA . ASN A 1 68 ? -7.100 5.402 14.215 1.00 89.38 68 ASN A CA 1
ATOM 492 C C . ASN A 1 68 ? -5.776 6.067 13.835 1.00 89.38 68 ASN A C 1
ATOM 494 O O . ASN A 1 68 ? -5.415 7.053 14.473 1.00 89.38 68 ASN A O 1
ATOM 498 N N . SER A 1 69 ? -5.070 5.572 12.814 1.00 94.62 69 SER A N 1
ATOM 499 C CA . SER A 1 69 ? -3.769 6.114 12.402 1.00 94.62 69 SER A CA 1
ATOM 500 C C . SER A 1 69 ? -3.794 6.684 10.984 1.00 94.62 69 SER A C 1
ATOM 502 O O . SER A 1 69 ? -4.827 6.712 10.307 1.00 94.62 69 SER A O 1
ATOM 504 N N . LYS A 1 70 ? -2.624 7.142 10.529 1.00 94.56 70 LYS A N 1
ATOM 505 C CA . LYS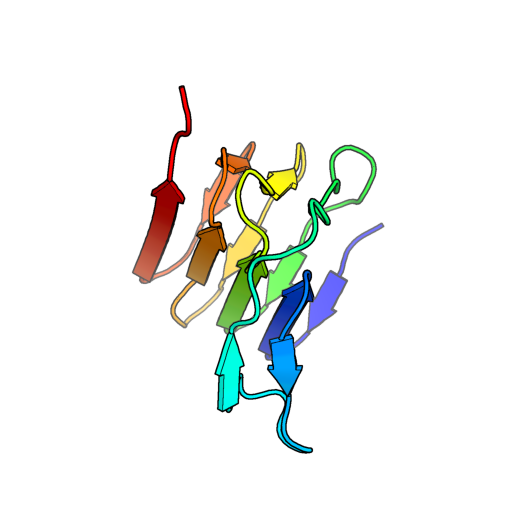 A 1 70 ? -2.423 7.663 9.180 1.00 94.56 70 LYS A CA 1
ATOM 506 C C . LYS A 1 70 ? -2.639 6.575 8.117 1.00 94.56 70 LYS A C 1
ATOM 508 O O . LYS A 1 70 ? -2.248 5.420 8.302 1.00 94.56 70 LYS A O 1
ATOM 513 N N . LEU A 1 71 ? -3.249 6.984 7.014 1.00 97.69 71 LEU A N 1
ATOM 514 C CA . LEU A 1 71 ? -3.326 6.270 5.752 1.00 97.69 71 LEU A CA 1
ATOM 515 C C . LEU A 1 71 ? -2.431 7.001 4.751 1.00 97.69 71 LEU A C 1
ATOM 517 O O . LEU A 1 71 ? -2.641 8.181 4.477 1.00 97.69 71 LEU A O 1
ATOM 521 N N . GLU A 1 72 ? -1.430 6.303 4.227 1.00 97.56 72 GLU A N 1
ATOM 522 C CA . GLU A 1 72 ? -0.485 6.838 3.249 1.00 97.56 72 GLU A CA 1
ATOM 523 C C . GLU A 1 72 ? -0.539 6.015 1.959 1.00 97.56 72 GLU A C 1
ATOM 525 O O . GLU A 1 72 ? -0.374 4.795 2.004 1.00 97.56 72 GLU A O 1
ATOM 530 N N . ILE A 1 73 ? -0.731 6.667 0.813 1.00 97.00 73 ILE A N 1
ATOM 531 C CA . ILE A 1 73 ? -0.581 6.049 -0.512 1.00 97.00 73 ILE A CA 1
ATOM 532 C C . ILE A 1 73 ? 0.396 6.901 -1.310 1.00 97.00 73 ILE A C 1
ATOM 534 O O . ILE A 1 73 ? 0.125 8.060 -1.607 1.00 97.00 73 ILE A O 1
ATOM 538 N N . THR A 1 74 ? 1.544 6.338 -1.658 1.00 95.75 74 THR A N 1
ATOM 539 C CA . THR A 1 74 ? 2.556 7.014 -2.469 1.00 95.75 74 THR A CA 1
ATOM 540 C C . THR A 1 74 ? 2.838 6.190 -3.708 1.00 95.75 74 THR A C 1
ATOM 542 O O . THR A 1 74 ? 3.126 5.002 -3.584 1.00 95.75 74 THR A O 1
ATOM 545 N N . ALA A 1 75 ? 2.788 6.806 -4.878 1.00 94.31 75 ALA A N 1
ATOM 546 C CA . ALA A 1 75 ? 3.106 6.154 -6.134 1.00 94.31 75 ALA A CA 1
ATOM 547 C C . ALA A 1 75 ? 3.928 7.093 -7.005 1.00 94.31 75 ALA A C 1
ATOM 549 O O . ALA A 1 75 ? 3.598 8.273 -7.131 1.00 94.31 75 ALA A O 1
ATOM 550 N N . ASP A 1 76 ? 4.961 6.559 -7.644 1.00 91.25 76 ASP A N 1
ATOM 551 C CA . ASP A 1 76 ? 5.598 7.217 -8.782 1.00 91.25 76 ASP A CA 1
ATOM 552 C C . ASP A 1 76 ? 4.761 6.941 -10.042 1.00 91.25 76 ASP A C 1
ATOM 554 O O . ASP A 1 76 ? 5.242 6.433 -11.038 1.00 91.25 76 ASP A O 1
ATOM 558 N N . GLY A 1 77 ? 3.465 7.242 -9.984 1.00 91.62 77 GLY A N 1
ATOM 559 C CA . GLY A 1 77 ? 2.494 6.986 -11.042 1.00 91.62 77 GLY A CA 1
ATOM 560 C C . GLY A 1 77 ? 1.094 7.450 -10.637 1.00 91.62 77 GLY A C 1
ATOM 561 O O . GLY A 1 77 ? 0.893 8.016 -9.554 1.00 91.62 77 GLY A O 1
ATOM 562 N N . LYS A 1 78 ? 0.102 7.186 -11.495 1.00 93.81 78 LYS A N 1
ATOM 563 C CA . LYS A 1 78 ? -1.297 7.567 -11.239 1.00 93.81 78 LYS A CA 1
ATOM 564 C C . LYS A 1 78 ? -1.888 6.776 -10.072 1.00 93.81 78 LYS A C 1
ATOM 566 O O . LYS A 1 78 ? -1.705 5.565 -9.970 1.00 93.81 78 LYS A O 1
ATOM 571 N N . ILE A 1 79 ? -2.649 7.449 -9.213 1.00 95.44 79 ILE A N 1
ATOM 572 C CA . ILE A 1 79 ? -3.386 6.809 -8.118 1.00 95.44 79 ILE A CA 1
ATOM 573 C C . ILE A 1 79 ? -4.880 6.936 -8.398 1.00 95.44 79 ILE A C 1
ATOM 575 O O . ILE A 1 79 ? -5.420 8.038 -8.430 1.00 95.44 79 ILE A O 1
ATOM 579 N N . LYS A 1 80 ? -5.552 5.798 -8.558 1.00 95.25 80 LYS A N 1
ATOM 580 C CA . LYS A 1 80 ? -7.004 5.671 -8.644 1.00 95.25 80 LYS A CA 1
ATOM 581 C C . LYS A 1 80 ? -7.494 4.834 -7.468 1.00 95.25 80 LYS A C 1
ATOM 583 O O . LYS A 1 80 ? -7.141 3.667 -7.333 1.00 95.25 80 LYS A O 1
ATOM 588 N N . VAL A 1 81 ? -8.315 5.430 -6.615 1.00 95.00 81 VAL A N 1
ATOM 589 C CA . VAL A 1 81 ? -8.915 4.766 -5.453 1.00 95.00 81 VAL A CA 1
ATOM 590 C C . VAL A 1 81 ? -10.381 5.171 -5.349 1.00 95.00 81 VAL A C 1
ATOM 592 O O . VAL A 1 81 ? -10.694 6.347 -5.502 1.00 95.00 81 VAL A O 1
ATOM 595 N N . ASN A 1 82 ? -11.278 4.214 -5.105 1.00 94.06 82 ASN A N 1
ATOM 596 C CA . ASN A 1 82 ? -12.715 4.492 -5.010 1.00 94.06 82 ASN A CA 1
ATOM 597 C C . ASN A 1 82 ? -13.062 5.283 -3.740 1.00 94.06 82 ASN A C 1
ATOM 599 O O . ASN A 1 82 ? -13.591 6.389 -3.808 1.00 94.06 82 ASN A O 1
ATOM 603 N N . LYS A 1 83 ? -12.731 4.740 -2.562 1.00 94.31 83 LYS A N 1
ATOM 604 C CA . LYS A 1 83 ? -13.003 5.407 -1.284 1.00 94.31 83 LYS A CA 1
ATOM 605 C C . LYS A 1 83 ? -11.871 5.205 -0.295 1.00 94.31 83 LYS A C 1
ATOM 607 O O . LYS A 1 83 ? -11.450 4.076 -0.043 1.00 94.31 83 LYS A O 1
ATOM 612 N N . VAL A 1 84 ? -11.440 6.308 0.310 1.00 96.31 84 VAL A N 1
ATOM 613 C CA . VAL A 1 84 ? -10.385 6.337 1.321 1.00 96.31 84 VAL A CA 1
ATOM 614 C C . VAL A 1 84 ? -10.914 7.007 2.584 1.00 96.31 84 VAL A C 1
ATOM 616 O O . VAL A 1 84 ? -11.517 8.074 2.508 1.00 96.31 84 VAL A O 1
ATOM 619 N N . GLN A 1 85 ? -10.706 6.387 3.745 1.00 96.75 85 GLN A N 1
ATOM 620 C CA . GLN A 1 85 ? -11.136 6.928 5.037 1.00 96.75 85 GLN A CA 1
ATOM 621 C C . GLN A 1 85 ? -10.051 6.727 6.098 1.00 96.75 85 GLN A C 1
ATOM 623 O O . GLN A 1 85 ? -9.478 5.648 6.212 1.00 96.75 85 GLN A O 1
ATOM 628 N N . GLY A 1 86 ? -9.781 7.753 6.904 1.00 95.38 86 GLY A N 1
ATOM 629 C CA . GLY A 1 86 ? -8.847 7.680 8.025 1.00 95.38 86 GLY A CA 1
ATOM 630 C C . GLY A 1 86 ? -8.666 9.018 8.730 1.00 95.38 86 GLY A C 1
ATOM 631 O O . GLY A 1 86 ? -9.059 10.053 8.202 1.00 95.38 86 GLY A O 1
ATOM 632 N N . LYS A 1 87 ? -8.070 9.001 9.931 1.00 90.56 87 L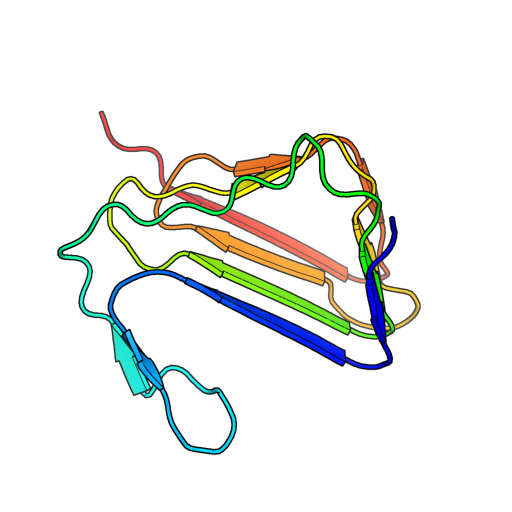YS A N 1
ATOM 633 C CA . LYS A 1 87 ? -7.850 10.219 10.740 1.00 90.56 87 LYS A CA 1
ATOM 634 C C . LYS A 1 87 ? -6.774 11.155 10.179 1.00 90.56 87 LYS A C 1
ATOM 636 O O . LYS A 1 87 ? -6.749 12.329 10.519 1.00 90.56 87 LYS A O 1
ATOM 641 N N . GLY A 1 88 ? -5.898 10.641 9.322 1.00 94.00 88 GLY A N 1
ATOM 642 C CA . GLY A 1 88 ? -4.954 11.427 8.534 1.00 94.00 88 GLY A CA 1
ATOM 643 C C . GLY A 1 88 ? -4.708 10.706 7.220 1.00 94.00 88 GLY A C 1
ATOM 644 O O . GLY A 1 88 ? -4.359 9.528 7.238 1.00 94.00 88 GLY A O 1
ATOM 645 N N . ILE A 1 89 ? -4.935 11.380 6.098 1.00 97.50 89 ILE A N 1
ATOM 646 C CA . ILE A 1 89 ? -4.832 10.805 4.755 1.00 97.50 89 ILE A CA 1
ATOM 647 C C . ILE A 1 89 ? -3.771 11.593 3.990 1.00 97.50 89 ILE A C 1
ATOM 649 O O . ILE A 1 89 ? -3.835 12.816 3.930 1.00 97.50 89 ILE A O 1
ATOM 653 N N . ASP A 1 90 ? -2.789 10.892 3.432 1.00 97.62 90 ASP A N 1
ATOM 654 C CA . ASP A 1 90 ? -1.727 11.467 2.605 1.00 97.62 90 ASP A CA 1
ATOM 655 C C . ASP A 1 90 ? -1.591 10.623 1.336 1.00 97.62 90 ASP A C 1
ATOM 657 O O . ASP A 1 90 ? -1.159 9.469 1.391 1.00 97.62 90 ASP A O 1
ATOM 661 N N . ILE A 1 91 ? -2.027 11.173 0.204 1.00 96.81 91 ILE A N 1
ATOM 662 C C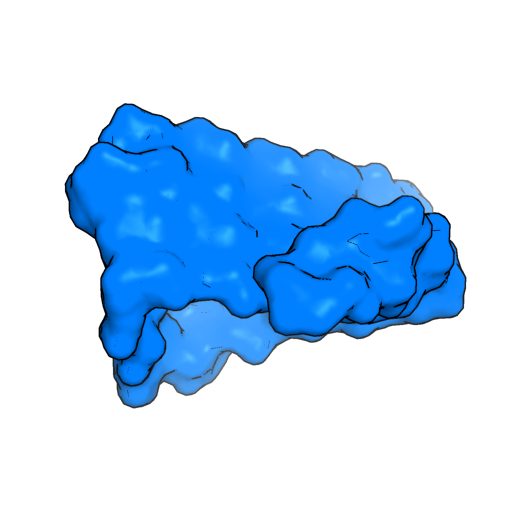A . ILE A 1 91 ? -2.013 10.500 -1.096 1.00 96.81 91 ILE A CA 1
ATOM 663 C C . ILE A 1 91 ? -1.146 11.326 -2.041 1.00 96.81 91 ILE A C 1
ATOM 665 O O . ILE A 1 91 ? -1.451 12.486 -2.308 1.00 96.81 91 ILE A O 1
ATOM 669 N N . LYS A 1 92 ? -0.059 10.732 -2.534 1.00 96.38 92 LYS A N 1
ATOM 670 C CA . LYS A 1 92 ? 0.936 11.390 -3.389 1.00 96.38 92 LYS A CA 1
ATOM 671 C C . LYS A 1 92 ? 1.221 10.526 -4.608 1.00 96.38 92 LYS A C 1
ATOM 673 O O . LYS A 1 92 ? 1.936 9.532 -4.502 1.00 96.38 92 LYS A O 1
ATOM 678 N N . GLY A 1 93 ? 0.653 10.911 -5.743 1.00 92.62 93 GLY A N 1
ATOM 679 C CA . GLY A 1 93 ? 0.996 10.365 -7.053 1.00 92.62 93 GLY A CA 1
ATOM 680 C C . GLY A 1 93 ? 1.971 11.287 -7.781 1.00 92.62 93 GLY A C 1
ATOM 681 O O . GLY A 1 93 ? 2.047 12.477 -7.466 1.00 92.62 93 GLY A O 1
ATOM 682 N N . LYS A 1 94 ? 2.680 10.751 -8.771 1.00 90.88 94 LYS A N 1
ATOM 683 C CA . LYS A 1 94 ? 3.349 11.553 -9.798 1.00 90.88 94 LYS A CA 1
ATOM 684 C C . LYS A 1 94 ? 2.787 11.178 -11.155 1.00 90.88 94 LYS A C 1
ATOM 686 O O . LYS A 1 94 ? 2.639 9.997 -11.458 1.00 90.88 94 LYS A O 1
ATOM 691 N N . GLU A 1 95 ? 2.469 12.180 -11.957 1.00 77.69 95 GLU A N 1
ATOM 692 C CA . GLU A 1 95 ? 2.103 11.960 -13.349 1.00 77.69 95 GLU A CA 1
ATOM 693 C C . GLU A 1 95 ? 3.355 12.055 -14.217 1.00 77.69 95 GLU A C 1
ATOM 695 O O . GLU A 1 95 ? 4.249 12.860 -13.956 1.00 77.69 95 GLU A O 1
ATOM 700 N N . TYR A 1 96 ? 3.424 11.181 -15.213 1.00 70.00 96 TYR A N 1
ATOM 701 C CA . TYR A 1 96 ? 4.437 11.201 -16.257 1.00 70.00 96 TYR A CA 1
ATOM 702 C C . TYR A 1 96 ? 3.708 11.500 -17.560 1.00 70.00 96 TYR A C 1
ATOM 704 O O . TYR A 1 96 ? 2.636 10.931 -17.789 1.00 70.00 96 TYR A O 1
ATOM 712 N N . GLU A 1 97 ? 4.262 12.425 -18.339 1.00 60.97 97 GLU A N 1
ATOM 713 C CA . GLU A 1 97 ? 3.828 12.732 -19.707 1.00 60.97 97 GLU A CA 1
ATOM 714 C C . GLU A 1 97 ? 4.247 11.631 -20.686 1.00 60.97 97 GLU A C 1
ATOM 716 O O . GLU A 1 97 ? 5.347 11.054 -20.493 1.00 60.97 97 GLU A O 1
#